Protein AF-A0AAE9GWR9-F1 (afdb_monomer)

InterPro domains:
  IPR010280 (Uracil-5)-methyltransferase family [PS51687] (1-70)
  IPR029063 S-adenosyl-L-methionine-dependent methyltransferase superfamily [G3DSA:3.40.50.150] (2-69)
  IPR029063 S-adenosyl-L-methionine-dependent methyltransferase superfamily [SSF53335] (8-58)

pLDDT: mean 82.26, std 15.14, range [40.28, 96.5]

Organism: NCBI:txid252130

Radius of gyration: 13.17 Å; Cα contacts (8 Å, |Δi|>4): 66; chains: 1; bounding box: 39×24×30 Å

Mean predicted aligned error: 7.26 Å

Secondary structure (DSSP, 8-state):
---------TT--SEEEE---TT-SHHHHHH--TTS--SEEEE--S-HHHHHHHHHHHHHHSS-------

Structure (mmCIF, N/CA/C/O backbone):
data_AF-A0AAE9GWR9-F1
#
_entry.id   AF-A0AAE9GWR9-F1
#
loop_
_atom_site.group_PDB
_atom_site.id
_atom_site.type_symbol
_atom_site.label_atom_id
_atom_site.label_alt_id
_atom_site.label_comp_id
_atom_site.label_asym_id
_atom_site.label_entity_id
_atom_site.label_seq_id
_atom_site.pdbx_PDB_ins_code
_atom_site.Cartn_x
_atom_site.Cartn_y
_atom_site.Cartn_z
_atom_site.occupancy
_atom_site.B_iso_or_equiv
_atom_site.auth_seq_id
_atom_site.auth_comp_id
_atom_site.auth_asym_id
_atom_site.auth_atom_id
_atom_site.pdbx_PDB_model_num
ATOM 1 N N . MET A 1 1 ? -32.073 -1.071 0.942 1.00 41.00 1 MET A N 1
ATOM 2 C CA . MET A 1 1 ? -31.118 0.063 0.885 1.00 41.00 1 MET A CA 1
ATOM 3 C C . MET A 1 1 ? -30.498 0.288 2.260 1.00 41.00 1 MET A C 1
ATOM 5 O O . MET A 1 1 ? -31.127 0.904 3.110 1.00 41.00 1 MET A O 1
ATOM 9 N N . LYS A 1 2 ? -29.296 -0.242 2.528 1.00 40.28 2 LYS A N 1
ATOM 10 C CA . LYS A 1 2 ? -28.576 0.092 3.768 1.00 40.28 2 LYS A CA 1
ATOM 11 C C . LYS A 1 2 ? -27.986 1.492 3.589 1.00 40.28 2 LYS A C 1
ATOM 13 O O . LYS A 1 2 ? -27.072 1.665 2.792 1.00 40.28 2 LYS A O 1
ATOM 18 N N . ARG A 1 3 ? -28.566 2.493 4.258 1.00 47.78 3 ARG A N 1
ATOM 19 C CA . ARG A 1 3 ? -28.034 3.863 4.308 1.00 47.78 3 ARG A CA 1
ATOM 20 C C . ARG A 1 3 ? -26.629 3.802 4.905 1.00 47.78 3 ARG A C 1
ATOM 22 O O . ARG A 1 3 ? -2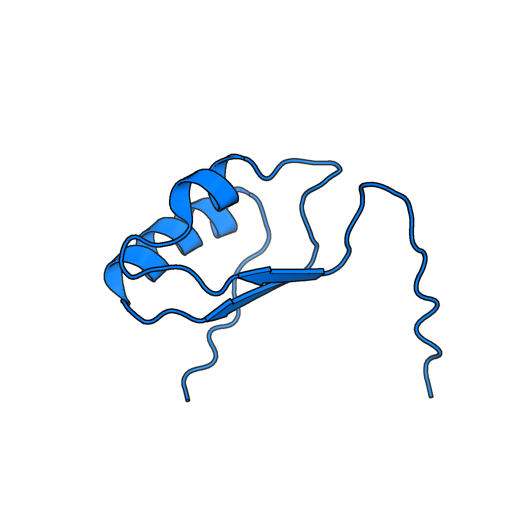6.484 3.592 6.107 1.00 47.78 3 ARG A O 1
ATOM 29 N N . THR A 1 4 ? -25.607 3.963 4.073 1.00 58.41 4 THR A N 1
ATOM 30 C CA . THR A 1 4 ? -24.230 4.162 4.525 1.00 58.41 4 THR A CA 1
ATOM 31 C C . THR A 1 4 ? -24.173 5.532 5.191 1.00 58.41 4 THR A C 1
ATOM 33 O O . THR A 1 4 ? -23.986 6.548 4.533 1.00 58.41 4 THR A O 1
ATOM 36 N N . GLN A 1 5 ? -24.432 5.580 6.496 1.00 57.09 5 GLN A N 1
ATOM 37 C CA . GLN A 1 5 ? -24.128 6.743 7.320 1.00 57.09 5 GLN A CA 1
ATOM 38 C C . GLN A 1 5 ? -22.614 6.953 7.234 1.00 57.09 5 GLN A C 1
ATOM 40 O O . GLN A 1 5 ? -21.850 6.222 7.863 1.00 57.09 5 GLN A O 1
ATOM 45 N N . VAL A 1 6 ? -22.170 7.892 6.396 1.00 58.41 6 VAL A N 1
ATOM 46 C CA . VAL A 1 6 ? 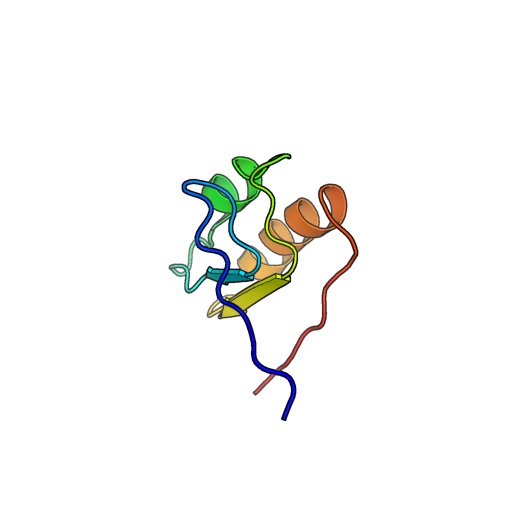-20.760 8.280 6.299 1.00 58.41 6 VAL A CA 1
ATOM 47 C C . VAL A 1 6 ? -20.423 9.024 7.587 1.00 58.41 6 VAL A C 1
ATOM 49 O O . VAL A 1 6 ? -20.594 10.235 7.702 1.00 58.41 6 VAL A O 1
ATOM 52 N N . ARG A 1 7 ? -20.009 8.280 8.612 1.00 60.03 7 ARG A N 1
ATOM 53 C CA . ARG A 1 7 ? -19.560 8.838 9.884 1.00 60.03 7 ARG A CA 1
ATOM 54 C C . ARG A 1 7 ? -18.159 9.409 9.668 1.00 60.03 7 ARG A C 1
ATOM 56 O O . ARG A 1 7 ? -17.175 8.733 9.932 1.00 60.03 7 ARG A O 1
ATOM 63 N N . LEU A 1 8 ? -18.067 10.646 9.177 1.00 57.75 8 LEU A N 1
ATOM 64 C CA . LEU A 1 8 ? -16.800 11.372 9.028 1.00 57.75 8 LEU A CA 1
ATOM 65 C C . LEU A 1 8 ? -16.223 11.712 10.414 1.00 57.75 8 LEU A C 1
ATOM 67 O O . LEU A 1 8 ? -16.334 12.834 10.905 1.00 57.75 8 LEU A O 1
ATOM 71 N N . ARG A 1 9 ? -15.616 10.729 11.084 1.00 61.03 9 ARG A N 1
ATOM 72 C CA . ARG A 1 9 ? -14.705 10.985 12.202 1.00 61.03 9 ARG A CA 1
ATOM 73 C C . ARG A 1 9 ? -13.392 11.481 11.605 1.00 61.03 9 ARG A C 1
ATOM 75 O O . ARG A 1 9 ? -12.731 10.734 10.892 1.00 61.03 9 ARG A O 1
ATOM 82 N N . ARG A 1 10 ? -13.015 12.736 11.882 1.00 64.81 10 ARG A N 1
ATOM 83 C CA . ARG A 1 10 ? -11.728 13.294 11.429 1.00 64.81 10 ARG A CA 1
ATOM 84 C C . ARG A 1 10 ? -10.596 12.343 11.842 1.00 64.81 10 ARG A C 1
ATOM 86 O O . ARG A 1 10 ? -10.430 12.076 13.028 1.00 64.81 10 ARG A O 1
ATOM 93 N N . GLY A 1 11 ? -9.879 11.808 10.855 1.00 65.50 11 GLY A N 1
ATOM 94 C CA . GLY A 1 11 ? -8.723 10.927 11.038 1.00 65.50 11 GLY A CA 1
ATOM 95 C C . GLY A 1 11 ? -8.988 9.425 10.894 1.00 65.50 11 GLY A C 1
ATOM 96 O O . GLY A 1 11 ? -8.060 8.716 10.531 1.00 65.50 11 GLY A O 1
ATOM 97 N N . ALA A 1 12 ? -10.209 8.920 11.100 1.00 72.94 12 ALA A N 1
ATOM 98 C CA . ALA A 1 12 ? -10.497 7.483 11.003 1.00 72.94 12 ALA A CA 1
ATOM 99 C C . ALA A 1 12 ? -11.292 7.169 9.729 1.00 72.94 12 ALA A C 1
ATOM 101 O O . ALA A 1 12 ? -12.455 7.555 9.611 1.00 72.94 12 ALA A O 1
ATOM 102 N N . TRP A 1 13 ? -10.665 6.457 8.791 1.00 81.06 13 TRP A N 1
ATOM 103 C CA . TRP A 1 13 ? -11.253 6.111 7.497 1.00 81.06 13 TRP A CA 1
ATOM 104 C C . TRP A 1 13 ? -11.592 4.623 7.439 1.00 81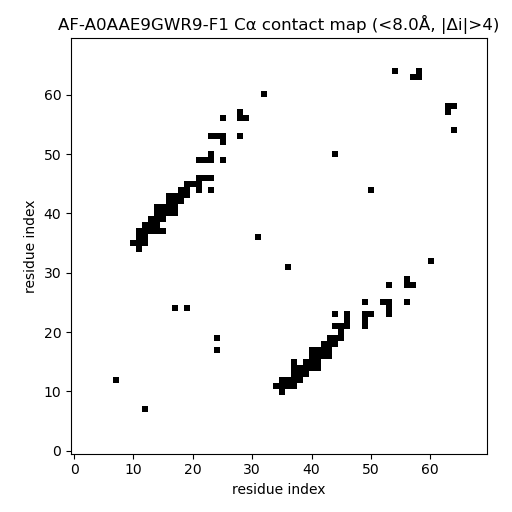.06 13 TRP A C 1
ATOM 106 O O . TRP A 1 13 ? -10.755 3.778 7.743 1.00 81.06 13 TRP A O 1
ATOM 116 N N . ASP A 1 14 ? -12.803 4.281 6.995 1.00 84.81 14 ASP A N 1
ATOM 117 C CA . ASP A 1 14 ? -13.197 2.875 6.833 1.00 84.81 14 ASP A CA 1
ATOM 118 C C . ASP A 1 14 ? -12.534 2.220 5.611 1.00 84.81 14 ASP A C 1
ATOM 120 O O . ASP A 1 14 ? -12.348 1.001 5.571 1.00 84.81 14 ASP A O 1
ATOM 124 N N . LYS A 1 15 ? -12.212 3.022 4.588 1.00 87.19 15 LYS A N 1
ATOM 125 C CA . LYS A 1 15 ? -11.711 2.565 3.287 1.00 87.19 15 LYS A CA 1
ATOM 126 C C . LYS A 1 15 ? -10.647 3.517 2.743 1.00 87.19 15 LYS A C 1
ATOM 128 O O . LYS A 1 15 ? -10.734 4.718 2.979 1.00 87.19 15 LYS A O 1
ATOM 133 N N . MET A 1 16 ? -9.706 2.986 1.968 1.00 88.94 16 MET A N 1
ATOM 134 C CA . MET A 1 16 ? -8.668 3.753 1.273 1.00 88.94 16 MET A CA 1
ATOM 135 C C . MET A 1 16 ? -8.466 3.218 -0.153 1.00 88.94 16 MET A C 1
ATOM 137 O O . MET A 1 16 ? -8.584 2.016 -0.381 1.00 88.94 16 MET A O 1
ATOM 141 N N . LEU A 1 17 ? -8.171 4.105 -1.104 1.00 91.69 17 LEU A N 1
ATOM 142 C CA . LEU A 1 17 ? -7.753 3.767 -2.467 1.00 91.69 17 LEU A CA 1
ATOM 143 C C . LEU A 1 17 ? -6.279 4.155 -2.625 1.00 91.69 17 LEU A C 1
ATOM 145 O O . LEU A 1 17 ? -5.918 5.289 -2.319 1.00 91.69 17 LEU A O 1
ATOM 149 N N . LEU A 1 18 ? -5.448 3.220 -3.080 1.00 91.31 18 LEU A N 1
ATOM 150 C CA . LEU A 1 18 ? -4.048 3.433 -3.428 1.00 91.31 18 LEU A CA 1
ATOM 151 C C . LEU A 1 18 ? -3.862 3.176 -4.924 1.00 91.31 18 LEU A C 1
ATOM 153 O O . LEU A 1 18 ? -4.100 2.066 -5.395 1.00 91.31 18 LEU A O 1
ATOM 157 N N . ASP A 1 19 ? -3.402 4.197 -5.637 1.00 93.88 19 ASP A N 1
ATOM 158 C CA . ASP A 1 19 ? -3.007 4.141 -7.048 1.00 93.88 19 ASP A CA 1
ATOM 159 C C . ASP A 1 19 ? -1.550 4.623 -7.159 1.00 93.88 19 ASP A C 1
ATOM 161 O O . ASP A 1 19 ? -1.295 5.819 -7.324 1.00 93.88 19 ASP A O 1
ATOM 165 N N . PRO A 1 20 ? -0.572 3.747 -6.865 1.00 93.12 20 PRO A N 1
ATOM 166 C CA . PRO A 1 20 ? 0.812 4.163 -6.716 1.00 93.12 20 PRO A CA 1
ATOM 167 C C . PRO A 1 20 ? 1.584 4.253 -8.036 1.00 93.12 20 PRO A C 1
ATOM 169 O O . PRO A 1 20 ? 1.241 3.595 -9.018 1.00 93.12 20 PRO A O 1
ATOM 172 N N . PRO A 1 21 ? 2.719 4.984 -8.037 1.00 94.25 21 PRO A N 1
ATOM 173 C CA . PRO A 1 21 ? 3.690 4.922 -9.128 1.00 94.25 21 PRO A CA 1
ATOM 174 C C . PRO A 1 21 ? 4.304 3.516 -9.265 1.00 94.25 21 PRO A C 1
ATOM 176 O O . PRO A 1 21 ? 4.132 2.653 -8.404 1.00 94.25 21 PRO A O 1
ATOM 179 N N . LEU A 1 22 ? 5.125 3.304 -10.304 1.00 94.38 22 LEU A N 1
ATOM 180 C CA . LEU A 1 22 ? 5.806 2.024 -10.570 1.00 94.38 22 LEU A CA 1
ATOM 181 C C . LEU A 1 22 ? 6.600 1.479 -9.364 1.00 94.38 22 LEU A C 1
ATOM 183 O O . LEU A 1 22 ? 6.711 0.264 -9.188 1.00 94.38 22 LEU A O 1
ATOM 187 N N . SER A 1 23 ? 7.135 2.369 -8.521 1.00 96.19 23 SER A N 1
ATOM 188 C CA . SER A 1 23 ? 7.875 2.033 -7.297 1.00 96.19 23 SER A CA 1
ATOM 189 C C . SER A 1 23 ? 7.001 1.489 -6.156 1.00 96.19 23 SER A C 1
ATOM 191 O O . SER A 1 23 ? 7.550 0.930 -5.201 1.00 96.19 23 SER A O 1
ATOM 193 N N . GLY A 1 24 ? 5.673 1.592 -6.252 1.00 95.31 24 GLY A N 1
ATOM 194 C CA . GLY A 1 24 ? 4.708 1.161 -5.239 1.00 95.31 24 GLY A CA 1
ATOM 195 C C . GLY A 1 24 ? 4.410 2.216 -4.164 1.00 95.31 24 GLY A C 1
ATOM 196 O O . GLY A 1 24 ? 4.819 3.372 -4.246 1.00 95.31 24 GLY A O 1
ATOM 197 N N . ALA A 1 25 ? 3.689 1.791 -3.129 1.00 95.88 25 ALA A N 1
ATOM 198 C CA . ALA A 1 25 ? 3.231 2.567 -1.977 1.00 95.88 25 ALA A CA 1
ATOM 199 C C . ALA A 1 25 ? 3.874 2.111 -0.652 1.00 95.88 25 ALA A C 1
ATOM 201 O O . ALA A 1 25 ? 3.320 2.377 0.414 1.00 95.88 25 ALA A O 1
ATOM 202 N N . TYR A 1 26 ? 5.020 1.422 -0.688 1.00 95.69 26 TYR A N 1
ATOM 203 C CA . TYR A 1 26 ? 5.645 0.789 0.484 1.00 95.69 26 TYR A CA 1
ATOM 204 C C . TYR A 1 26 ? 5.683 1.678 1.732 1.00 95.69 26 TYR A C 1
ATOM 206 O O . TYR A 1 26 ? 5.207 1.279 2.792 1.00 95.69 26 TYR A O 1
ATOM 214 N N . ALA A 1 27 ? 6.188 2.909 1.595 1.00 96.50 27 ALA A N 1
ATOM 215 C CA . ALA A 1 27 ? 6.276 3.856 2.705 1.00 96.50 27 ALA A CA 1
ATOM 216 C C . ALA A 1 27 ? 4.893 4.195 3.286 1.00 96.50 27 ALA A C 1
ATOM 218 O O . ALA A 1 27 ? 4.714 4.192 4.501 1.00 96.50 27 ALA A O 1
ATOM 219 N N . VAL A 1 28 ? 3.893 4.410 2.424 1.00 93.56 28 VAL A N 1
ATOM 220 C CA . VAL A 1 28 ? 2.509 4.678 2.843 1.00 93.56 28 VAL A CA 1
ATOM 221 C C . VAL A 1 28 ? 1.962 3.488 3.624 1.00 93.56 28 VAL A C 1
ATOM 223 O O . VAL A 1 28 ? 1.467 3.661 4.735 1.00 93.56 28 VAL A O 1
ATOM 226 N N . VAL A 1 29 ? 2.108 2.271 3.092 1.00 92.81 29 VAL A N 1
ATOM 227 C CA . VAL A 1 29 ? 1.639 1.047 3.757 1.00 92.81 29 VAL A CA 1
ATOM 228 C C . VAL A 1 29 ? 2.362 0.838 5.093 1.00 92.81 29 VAL A C 1
ATOM 230 O O . VAL A 1 29 ? 1.720 0.486 6.086 1.00 92.81 29 VAL A O 1
ATOM 233 N N . GLN A 1 30 ? 3.664 1.133 5.180 1.00 94.38 30 GLN A N 1
ATOM 234 C CA . GLN A 1 30 ? 4.435 1.081 6.427 1.00 94.38 30 GLN A CA 1
ATOM 235 C C . GLN A 1 30 ? 3.980 2.100 7.482 1.00 94.38 30 GLN A C 1
ATOM 237 O O . GLN A 1 30 ? 4.034 1.783 8.670 1.00 94.38 30 GLN A O 1
ATOM 242 N N . MET A 1 31 ? 3.455 3.260 7.093 1.00 93.50 31 MET A N 1
ATOM 243 C CA . MET A 1 31 ? 2.971 4.266 8.046 1.00 93.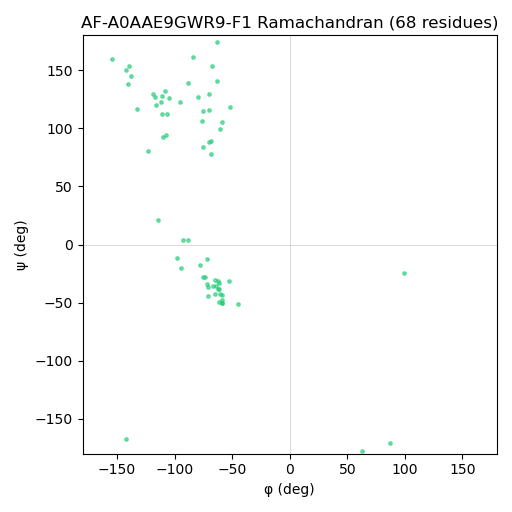50 31 MET A CA 1
ATOM 244 C C . MET A 1 31 ? 1.591 3.950 8.641 1.00 93.50 31 MET A C 1
ATOM 246 O O . MET A 1 31 ? 1.238 4.496 9.687 1.00 93.50 31 MET A O 1
ATOM 250 N N . LEU A 1 32 ? 0.803 3.060 8.028 1.00 90.25 32 LEU A N 1
ATOM 251 C CA . LEU A 1 32 ? -0.530 2.715 8.533 1.00 90.25 32 LEU A CA 1
ATOM 252 C C . LEU A 1 32 ? -0.454 1.906 9.835 1.00 90.25 32 LEU A C 1
ATOM 254 O O . LEU A 1 32 ? 0.238 0.890 9.911 1.00 90.25 32 LEU A O 1
ATOM 258 N N . HIS A 1 33 ? -1.197 2.340 10.851 1.00 89.50 33 HIS A N 1
ATOM 259 C CA . HIS A 1 33 ? -1.260 1.717 12.174 1.00 89.50 33 HIS A CA 1
ATOM 260 C C . HIS A 1 33 ? -2.604 2.031 12.846 1.00 89.50 33 HIS A C 1
ATOM 262 O O . HIS A 1 33 ? -3.289 2.983 12.473 1.00 89.50 33 HIS A O 1
ATOM 268 N N . LYS A 1 34 ? -3.009 1.238 13.845 1.00 87.25 34 LYS A N 1
ATOM 269 C CA . LYS A 1 34 ? -4.214 1.533 14.643 1.00 87.25 34 LYS A CA 1
ATOM 270 C C . LYS A 1 34 ? -4.028 2.855 15.413 1.00 87.25 34 LYS A C 1
ATOM 272 O O . LYS A 1 34 ? -2.939 3.069 15.930 1.00 87.25 34 LYS A O 1
ATOM 277 N N . PRO A 1 35 ? -5.061 3.712 15.542 1.00 85.75 35 PRO A N 1
ATOM 278 C CA . PRO A 1 35 ? -6.459 3.514 15.135 1.00 85.75 35 PRO A CA 1
ATOM 279 C C . PRO A 1 35 ? -6.769 3.935 13.685 1.00 85.75 35 PRO A C 1
ATOM 281 O O . PRO A 1 35 ? -7.925 3.884 13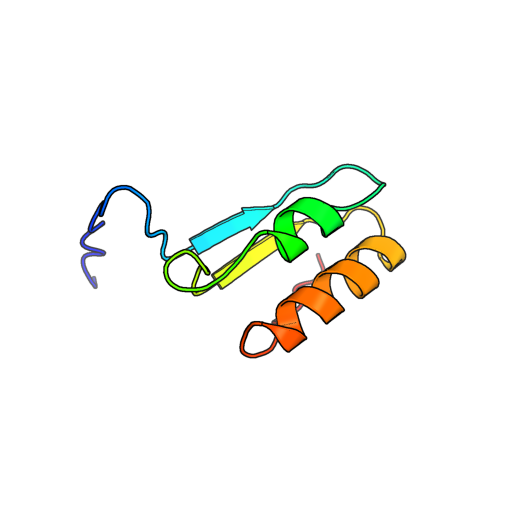.276 1.00 85.75 35 PRO A O 1
ATOM 284 N N . TYR A 1 36 ? -5.762 4.348 12.915 1.00 86.06 36 TYR A N 1
ATOM 285 C CA . TYR A 1 36 ? -5.898 4.906 11.564 1.00 86.06 36 TYR A CA 1
ATOM 286 C C . TYR A 1 36 ? -5.782 3.869 10.440 1.00 86.06 36 TYR A C 1
ATOM 288 O O . TYR A 1 36 ? -5.806 4.223 9.265 1.00 86.06 36 TYR A O 1
ATOM 296 N N . LEU A 1 37 ? -5.649 2.590 10.790 1.00 88.69 37 LEU A N 1
ATOM 297 C CA . LEU A 1 37 ? -5.601 1.489 9.838 1.00 88.69 37 LEU A CA 1
ATOM 298 C C . LEU A 1 37 ? -6.997 1.294 9.210 1.00 88.69 37 LEU A C 1
ATOM 300 O O . LEU A 1 37 ? -7.933 0.952 9.942 1.00 88.69 37 LEU A O 1
ATOM 304 N N . PRO A 1 38 ? -7.165 1.495 7.889 1.00 88.69 38 PRO A N 1
ATOM 305 C CA . PRO A 1 38 ? -8.460 1.330 7.239 1.00 88.69 38 PRO A CA 1
ATOM 306 C C . PRO A 1 38 ? -8.902 -0.136 7.232 1.00 88.69 38 PRO A C 1
ATOM 308 O O . PRO A 1 38 ? -8.081 -1.050 7.228 1.00 88.69 38 PRO A O 1
ATOM 311 N N . GLN A 1 39 ? -10.214 -0.382 7.193 1.00 86.62 39 GLN A N 1
ATOM 312 C CA . GLN A 1 39 ? -10.742 -1.753 7.158 1.00 86.62 39 GLN A CA 1
ATOM 313 C C . GLN A 1 39 ? -10.588 -2.405 5.782 1.00 86.62 39 GLN A C 1
ATOM 315 O O . GLN A 1 39 ? -10.541 -3.628 5.681 1.00 86.62 39 GLN A O 1
ATOM 320 N N . ARG A 1 40 ? -10.574 -1.604 4.709 1.00 86.81 40 ARG A N 1
ATOM 321 C CA . ARG A 1 40 ? -10.366 -2.080 3.336 1.00 86.81 40 ARG A CA 1
ATOM 322 C C . ARG A 1 40 ? -9.485 -1.121 2.555 1.00 86.81 40 ARG A C 1
ATOM 324 O O . ARG A 1 40 ? -9.697 0.090 2.601 1.00 86.81 40 ARG A O 1
ATOM 331 N N . VAL A 1 41 ? -8.571 -1.682 1.777 1.00 88.81 41 VAL A N 1
ATOM 332 C CA . VAL A 1 41 ? -7.762 -0.948 0.805 1.00 88.81 41 VAL A CA 1
ATOM 333 C C . VAL A 1 41 ? -8.060 -1.505 -0.576 1.00 88.81 41 VAL A C 1
ATOM 335 O O . VAL A 1 41 ? -8.036 -2.717 -0.773 1.00 88.81 41 VAL A O 1
ATOM 338 N N . VAL A 1 42 ? -8.361 -0.621 -1.519 1.00 91.62 42 VAL A N 1
ATOM 339 C CA . VAL A 1 42 ? -8.310 -0.934 -2.947 1.00 91.62 42 VAL A CA 1
ATOM 340 C C . VAL A 1 42 ? -6.943 -0.477 -3.431 1.00 91.62 42 VAL A C 1
ATOM 342 O O . VAL A 1 42 ? -6.592 0.681 -3.231 1.00 91.62 42 VAL A O 1
ATOM 345 N N . TYR A 1 43 ? -6.161 -1.383 -4.006 1.00 90.94 43 TYR A N 1
ATOM 346 C CA . TYR A 1 43 ? -4.821 -1.105 -4.519 1.00 90.94 43 TYR A CA 1
ATOM 347 C C . TYR A 1 43 ? -4.844 -1.360 -6.027 1.00 90.94 43 TYR A C 1
ATOM 349 O O . TYR A 1 43 ? -5.262 -2.440 -6.439 1.00 90.94 43 TYR A O 1
ATOM 357 N N . VAL A 1 44 ? -4.416 -0.392 -6.839 1.00 92.06 44 VAL A N 1
ATOM 358 C CA . VAL A 1 44 ? -4.390 -0.484 -8.308 1.00 92.06 44 VAL A CA 1
ATOM 359 C C . VAL A 1 44 ? -2.934 -0.574 -8.777 1.00 92.06 44 VAL A C 1
ATOM 361 O O . VAL A 1 44 ? -2.270 0.448 -8.904 1.00 92.06 44 VAL A O 1
ATOM 364 N N . PRO A 1 45 ? -2.366 -1.780 -8.959 1.00 87.19 45 PRO A N 1
ATOM 365 C CA . PRO A 1 45 ? -0.954 -1.907 -9.287 1.00 87.19 45 PRO A CA 1
ATOM 366 C C . PRO A 1 45 ? -0.700 -1.868 -10.799 1.00 87.19 45 PRO A C 1
ATOM 368 O O . PRO A 1 45 ? -1.375 -2.540 -11.573 1.00 87.19 45 PRO A O 1
ATOM 371 N N . CYS A 1 46 ? 0.360 -1.168 -11.206 1.00 88.94 46 CYS A N 1
ATOM 372 C CA . CYS A 1 46 ? 0.954 -1.279 -12.545 1.00 88.94 46 CYS A CA 1
ATOM 373 C C . CYS A 1 46 ? 2.183 -2.213 -12.589 1.00 88.94 46 CYS A C 1
ATOM 375 O O . CYS A 1 46 ? 2.646 -2.571 -13.669 1.00 88.94 46 CYS A O 1
ATOM 377 N N . ASN A 1 47 ? 2.714 -2.622 -11.427 1.00 92.25 47 ASN A N 1
ATOM 378 C CA . ASN A 1 47 ? 3.863 -3.523 -11.296 1.00 92.25 47 ASN A CA 1
ATOM 379 C C . ASN A 1 47 ? 3.577 -4.635 -10.263 1.00 92.25 47 ASN A C 1
ATOM 381 O O . ASN A 1 47 ? 3.436 -4.339 -9.071 1.00 92.25 47 ASN A O 1
ATOM 385 N N . PRO A 1 48 ? 3.537 -5.916 -10.677 1.00 91.62 48 PRO A N 1
ATOM 386 C CA . PRO A 1 48 ? 3.260 -7.036 -9.777 1.00 91.62 48 PRO A CA 1
ATOM 387 C C . PRO A 1 48 ? 4.280 -7.201 -8.643 1.00 91.62 48 PRO A C 1
ATOM 389 O O . PRO A 1 48 ? 3.912 -7.600 -7.539 1.00 91.62 48 PRO A O 1
ATOM 392 N N . ALA A 1 49 ? 5.557 -6.884 -8.884 1.00 94.62 49 ALA A N 1
ATOM 393 C CA . ALA A 1 49 ? 6.617 -7.089 -7.899 1.00 94.62 49 ALA A CA 1
ATOM 394 C C . ALA A 1 49 ? 6.503 -6.107 -6.724 1.00 94.62 49 ALA A C 1
ATOM 396 O O . ALA A 1 49 ? 6.612 -6.50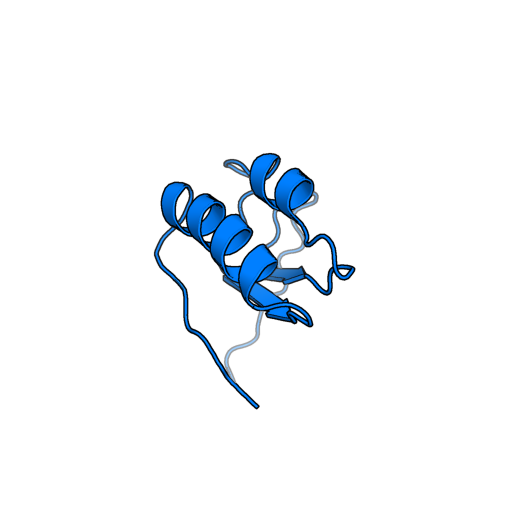2 -5.561 1.00 94.62 49 ALA A O 1
ATOM 397 N N . THR A 1 50 ? 6.248 -4.827 -7.013 1.00 95.19 50 THR A N 1
ATOM 398 C CA . THR A 1 50 ? 6.073 -3.814 -5.962 1.00 95.19 50 THR A CA 1
ATOM 399 C C . THR A 1 50 ? 4.745 -3.992 -5.237 1.00 95.19 50 THR A C 1
ATOM 401 O O . THR A 1 50 ? 4.710 -3.835 -4.018 1.00 95.19 50 THR A O 1
ATOM 404 N N . PHE A 1 51 ? 3.695 -4.439 -5.934 1.00 93.94 51 PHE A N 1
ATOM 405 C CA . PHE A 1 51 ? 2.449 -4.857 -5.292 1.00 93.94 51 PHE A CA 1
ATOM 406 C C . PHE A 1 51 ? 2.660 -5.993 -4.288 1.00 93.94 51 PHE A C 1
ATOM 408 O O . PHE A 1 51 ? 2.228 -5.868 -3.148 1.00 93.94 51 PHE A O 1
ATOM 415 N N . ALA A 1 52 ? 3.346 -7.075 -4.672 1.00 93.44 52 ALA A N 1
ATOM 416 C CA . ALA A 1 52 ? 3.568 -8.222 -3.791 1.00 93.44 52 ALA A CA 1
ATOM 417 C C . ALA A 1 52 ? 4.314 -7.829 -2.504 1.00 93.44 52 ALA A C 1
ATOM 419 O O . ALA A 1 52 ? 3.914 -8.226 -1.408 1.00 93.44 52 ALA A O 1
ATOM 420 N N . ARG A 1 53 ? 5.354 -6.990 -2.625 1.00 94.69 53 ARG A N 1
ATOM 421 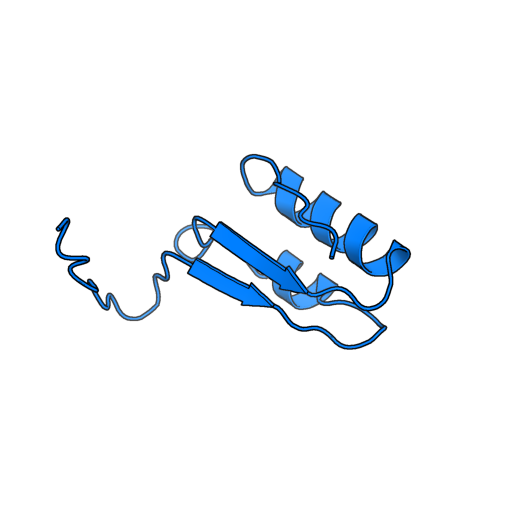C CA . ARG A 1 53 ? 6.091 -6.433 -1.479 1.00 94.69 53 ARG A CA 1
ATOM 422 C C . ARG A 1 53 ? 5.175 -5.631 -0.554 1.00 94.69 53 ARG A C 1
ATOM 424 O O . ARG A 1 53 ? 5.192 -5.830 0.656 1.00 94.69 53 ARG A O 1
ATOM 431 N N . ASP A 1 54 ? 4.392 -4.712 -1.107 1.00 94.00 54 ASP A N 1
ATOM 432 C CA . ASP A 1 54 ? 3.542 -3.824 -0.314 1.00 94.00 54 ASP A CA 1
ATOM 433 C C . ASP A 1 54 ? 2.363 -4.586 0.321 1.00 94.00 54 ASP A C 1
ATOM 435 O O . ASP A 1 54 ? 1.998 -4.333 1.470 1.00 94.00 54 ASP A O 1
ATOM 439 N N . ALA A 1 55 ? 1.798 -5.560 -0.397 1.00 92.19 55 ALA A N 1
ATOM 440 C CA . ALA A 1 55 ? 0.740 -6.437 0.090 1.00 92.19 55 ALA A CA 1
ATOM 441 C C . ALA A 1 55 ? 1.216 -7.319 1.252 1.00 92.19 55 ALA A C 1
ATOM 443 O O . ALA A 1 55 ? 0.449 -7.532 2.189 1.00 92.19 55 ALA A O 1
ATOM 444 N N . ALA A 1 56 ? 2.474 -7.776 1.248 1.00 92.75 56 ALA A N 1
ATOM 445 C CA . ALA A 1 56 ? 3.044 -8.509 2.378 1.00 92.75 56 ALA A CA 1
ATOM 446 C C . ALA A 1 56 ? 3.000 -7.672 3.670 1.00 92.75 56 ALA A C 1
ATOM 448 O O . ALA A 1 56 ? 2.466 -8.128 4.680 1.00 92.75 56 ALA A O 1
ATOM 449 N N . VAL A 1 57 ? 3.426 -6.404 3.606 1.00 93.06 57 VAL A N 1
ATOM 450 C CA . VAL A 1 57 ? 3.340 -5.470 4.746 1.00 93.06 57 VAL A CA 1
ATOM 451 C C . VAL A 1 57 ? 1.886 -5.237 5.174 1.00 93.06 57 VAL A C 1
ATOM 453 O O . VAL A 1 57 ? 1.587 -5.115 6.362 1.00 93.06 57 VAL A O 1
ATOM 456 N N . TRP A 1 58 ? 0.953 -5.161 4.223 1.00 91.31 58 TRP A N 1
ATOM 457 C CA . TRP A 1 58 ? -0.472 -5.015 4.530 1.00 91.31 58 TRP A CA 1
ATOM 458 C C . TRP A 1 58 ? -1.043 -6.235 5.270 1.00 91.31 58 TRP A C 1
ATOM 460 O O . TRP A 1 58 ? -1.802 -6.069 6.229 1.00 91.31 58 TRP A O 1
ATOM 470 N N . VAL A 1 59 ? -0.674 -7.448 4.853 1.00 90.62 59 VAL A N 1
ATOM 471 C CA . VAL A 1 59 ? -1.115 -8.708 5.472 1.00 90.62 59 VAL A CA 1
ATOM 472 C C . VAL A 1 59 ? -0.568 -8.857 6.889 1.00 90.62 59 VAL A C 1
ATOM 474 O O . VAL A 1 59 ? -1.293 -9.321 7.759 1.00 90.62 59 VAL A O 1
ATOM 477 N N . GLU A 1 60 ? 0.652 -8.395 7.163 1.00 91.25 60 GLU A N 1
ATOM 478 C CA . GLU A 1 60 ? 1.199 -8.370 8.529 1.00 91.25 60 GLU A CA 1
ATOM 479 C C . GLU A 1 60 ? 0.390 -7.469 9.476 1.00 91.25 60 GLU A C 1
ATOM 481 O O . GLU A 1 60 ? 0.303 -7.721 10.678 1.00 91.25 60 GLU A O 1
ATOM 486 N N . LYS A 1 61 ? -0.215 -6.402 8.944 1.00 87.81 61 LYS A N 1
ATOM 487 C CA . LYS A 1 61 ? -0.935 -5.388 9.728 1.00 87.81 61 LYS A CA 1
ATOM 488 C C . LYS A 1 61 ? -2.436 -5.635 9.843 1.00 87.81 61 LYS A C 1
ATOM 490 O O . LYS A 1 61 ? -3.083 -5.040 10.708 1.00 87.81 61 LYS A O 1
ATOM 495 N N . SER A 1 62 ? -3.007 -6.432 8.945 1.00 81.56 62 SER A N 1
ATOM 496 C CA . SER A 1 62 ? -4.453 -6.557 8.744 1.00 81.56 62 SER A CA 1
ATOM 497 C C . SER A 1 62 ? -4.866 -8.003 8.441 1.00 81.56 62 SER A C 1
ATOM 499 O O . SER A 1 62 ? -4.102 -8.937 8.652 1.00 81.56 62 SER A O 1
ATOM 501 N N . HIS A 1 63 ? -6.103 -8.216 7.986 1.00 67.88 63 HIS A N 1
ATOM 502 C CA . HIS A 1 63 ? -6.621 -9.548 7.682 1.00 67.88 63 HIS A CA 1
ATOM 503 C C . HIS A 1 63 ? -6.740 -9.739 6.164 1.00 67.88 63 HIS A C 1
ATOM 505 O O . HIS A 1 63 ? -7.753 -9.376 5.570 1.00 67.88 63 HIS A O 1
ATOM 511 N N . GLY A 1 64 ? -5.705 -10.328 5.555 1.00 72.81 64 GLY A N 1
ATOM 512 C CA . GLY A 1 64 ? -5.714 -10.822 4.172 1.00 72.81 64 GLY A CA 1
ATOM 513 C C . GLY A 1 64 ? -5.924 -9.767 3.075 1.00 72.81 64 GLY A C 1
ATOM 514 O O . GLY A 1 64 ? -6.028 -8.565 3.320 1.00 72.81 64 GLY A O 1
ATOM 515 N N . PHE A 1 65 ? -5.982 -10.230 1.826 1.00 72.69 65 PHE A N 1
ATOM 516 C CA . PHE A 1 65 ? -6.343 -9.420 0.663 1.00 72.69 65 PHE A CA 1
ATOM 517 C C . PHE A 1 65 ? -7.246 -10.224 -0.276 1.00 72.69 65 PHE A C 1
ATOM 519 O O . PHE A 1 65 ? -7.195 -11.452 -0.308 1.00 72.69 65 PHE A O 1
ATOM 526 N N . VAL A 1 66 ? -8.067 -9.519 -1.051 1.00 72.94 66 VAL A N 1
ATOM 527 C CA . VAL A 1 66 ? -8.792 -10.089 -2.190 1.00 72.94 66 VAL A CA 1
ATOM 528 C C . VAL A 1 66 ? -8.179 -9.467 -3.433 1.00 72.94 66 VAL A C 1
ATOM 530 O O . VAL A 1 66 ? -8.278 -8.256 -3.624 1.00 72.94 66 VAL A O 1
ATOM 533 N N . ALA A 1 67 ? -7.501 -10.278 -4.240 1.00 64.44 67 ALA A N 1
ATOM 534 C CA . ALA A 1 67 ? -6.990 -9.832 -5.527 1.00 64.44 67 ALA A CA 1
ATOM 535 C C . ALA A 1 67 ? -8.133 -9.846 -6.549 1.00 64.44 67 ALA A C 1
ATOM 537 O O . ALA A 1 67 ? -8.806 -10.862 -6.716 1.00 64.44 67 ALA A O 1
ATOM 538 N N . ALA A 1 68 ? -8.342 -8.719 -7.222 1.00 58.47 68 ALA A N 1
ATOM 539 C CA . ALA A 1 68 ? -9.145 -8.637 -8.431 1.00 58.47 68 ALA A CA 1
ATOM 540 C C . ALA A 1 68 ? -8.184 -8.311 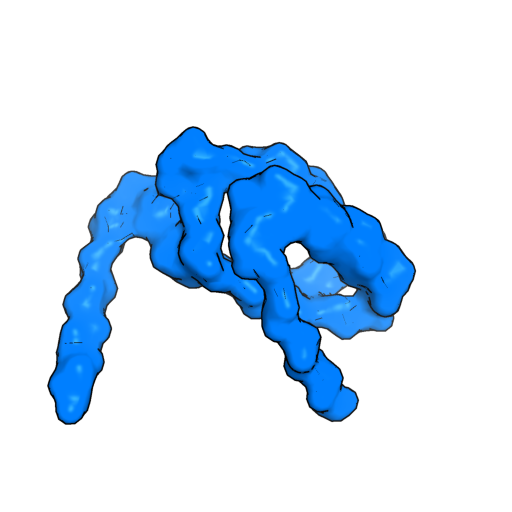-9.576 1.00 58.47 68 ALA A C 1
ATOM 542 O O . ALA A 1 68 ? -7.437 -7.337 -9.490 1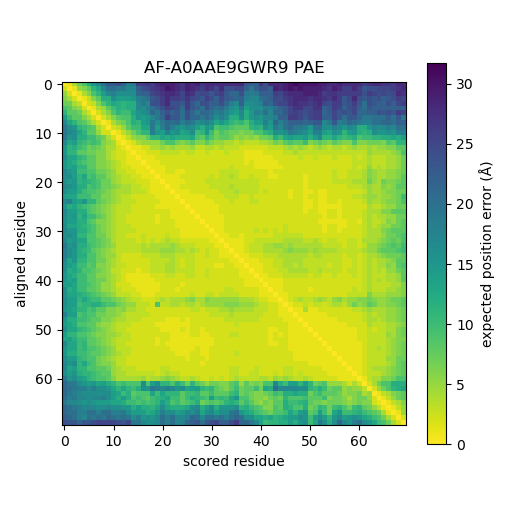.00 58.47 68 ALA A O 1
ATOM 543 N N . VAL A 1 69 ? -8.159 -9.160 -10.597 1.00 55.50 69 VAL A N 1
ATOM 544 C CA . VAL A 1 69 ? -7.384 -8.950 -11.824 1.00 55.50 69 VAL A CA 1
ATOM 545 C C . VAL A 1 69 ? -8.397 -8.550 -12.893 1.00 55.50 69 VAL A C 1
ATOM 547 O O . VAL A 1 69 ? -9.405 -9.245 -13.038 1.00 55.50 69 VAL A O 1
ATOM 550 N N . SER A 1 70 ? -8.176 -7.411 -13.556 1.00 54.19 70 SER A N 1
ATOM 551 C CA . SER A 1 70 ? -8.894 -7.065 -14.793 1.00 54.19 70 SER A CA 1
ATOM 552 C C . SER A 1 70 ? -8.341 -7.857 -15.966 1.00 54.19 70 SER A C 1
ATOM 554 O O . SER A 1 70 ? -7.105 -8.053 -15.995 1.00 54.19 70 SER A O 1
#

Solvent-accessible surface area (backbone atoms only — not comparable to full-atom values): 4606 Å² total; per-residue (Å²): 135,85,79,79,76,81,71,82,47,91,80,49,45,66,61,47,80,45,77,47,59,76,81,37,53,47,70,63,58,68,70,55,43,85,84,49,48,48,80,41,74,50,73,53,72,87,34,73,68,37,41,53,57,36,49,51,59,47,39,78,75,50,86,70,85,84,91,82,83,132

Foldseek 3Di:
DPPPPPPPPPQAAQEEEAEDDQQEDQVVLVPDAPPNHHQYYHYDHPHPVNVVVSQVSNVVHHPHDDDDDD

Sequence (70 aa):
MKRTQVRLRRGAWDKMLLDPPLSGAYAVVQMLHKPYLPQRVVYVPCNPATFARDAAVWVEKSHGFVAAVS